Protein AF-A0A099GLM3-F1 (afdb_monomer_lite)

Radius of gyration: 13.74 Å; chains: 1; bounding box: 30×20×36 Å

Organism: NCBI:txid1545044

Secondary structure (DSSP, 8-state):
---THHHHHHHHHHHHHT--HHHHHH---HHHHHHTT-HHHHHHHHHHHHHHHHHHHTS--

Sequence (61 aa):
MAAGYCAAGMREWCRLRGFTSEDVRNGIPAEVMLATGCEQAAAVVRQAEKRAALEAGGAAE

Structure (mmCIF, N/CA/C/O backbone):
data_AF-A0A099GLM3-F1
#
_entry.id   AF-A0A099GLM3-F1
#
loop_
_atom_site.group_PDB
_atom_site.id
_atom_site.type_symbol
_atom_site.label_atom_id
_atom_site.label_alt_id
_atom_site.label_comp_id
_atom_site.label_asym_id
_atom_site.label_entity_id
_atom_site.label_seq_id
_atom_site.pdbx_PDB_ins_code
_atom_site.Cartn_x
_atom_site.Cartn_y
_atom_site.Cartn_z
_atom_site.occupancy
_atom_site.B_iso_or_equiv
_atom_site.auth_seq_id
_atom_site.auth_comp_id
_atom_site.auth_asym_id
_atom_site.auth_atom_id
_atom_site.pdbx_PDB_model_num
ATOM 1 N N . MET A 1 1 ? 21.709 3.921 9.543 1.00 36.47 1 MET A N 1
ATOM 2 C CA . MET A 1 1 ? 20.628 4.434 10.411 1.00 36.47 1 MET A CA 1
ATOM 3 C C . MET A 1 1 ? 19.303 4.130 9.723 1.00 36.47 1 MET A C 1
ATOM 5 O O . MET A 1 1 ? 18.912 4.863 8.827 1.00 36.47 1 MET A O 1
ATOM 9 N N . ALA A 1 2 ? 18.692 2.976 10.019 1.00 40.62 2 ALA A N 1
ATOM 10 C CA . ALA A 1 2 ? 17.408 2.599 9.427 1.00 40.62 2 ALA A CA 1
ATOM 11 C C . ALA A 1 2 ? 16.335 3.569 9.937 1.00 40.62 2 ALA A C 1
ATOM 13 O O . ALA A 1 2 ? 16.260 3.830 11.136 1.00 40.62 2 ALA A O 1
ATOM 14 N N . ALA A 1 3 ? 15.577 4.164 9.022 1.00 43.31 3 ALA A N 1
ATOM 15 C CA . ALA A 1 3 ? 14.652 5.251 9.299 1.00 43.31 3 ALA A CA 1
ATOM 16 C C . ALA A 1 3 ? 13.591 4.855 10.346 1.00 43.31 3 ALA A C 1
ATOM 18 O O . ALA A 1 3 ? 12.568 4.253 10.025 1.00 43.31 3 ALA A O 1
ATOM 19 N N . GLY A 1 4 ? 13.798 5.273 11.599 1.00 38.72 4 GLY A N 1
ATOM 20 C CA . GLY A 1 4 ? 12.815 5.184 12.690 1.00 38.72 4 GLY A CA 1
ATOM 21 C C . GLY A 1 4 ? 11.522 5.973 12.434 1.00 38.72 4 GLY A C 1
ATOM 22 O O . GLY A 1 4 ? 10.585 5.885 13.218 1.00 38.72 4 GLY A O 1
ATOM 23 N N . TYR A 1 5 ? 11.444 6.695 11.312 1.00 42.81 5 TYR A N 1
ATOM 24 C CA . TYR A 1 5 ? 10.264 7.432 10.867 1.00 42.81 5 TYR A CA 1
ATOM 25 C C . TYR A 1 5 ? 9.117 6.512 10.411 1.00 42.81 5 TYR A C 1
ATOM 27 O O . TYR A 1 5 ? 7.954 6.896 10.479 1.00 42.81 5 TYR A O 1
ATOM 35 N N . CYS A 1 6 ? 9.418 5.277 9.989 1.00 60.19 6 CYS A N 1
ATOM 36 C CA . CYS A 1 6 ? 8.383 4.348 9.530 1.00 60.19 6 CYS A CA 1
ATOM 37 C C . CYS A 1 6 ? 7.657 3.647 10.687 1.00 60.19 6 CYS A C 1
ATOM 39 O O . CYS A 1 6 ? 6.472 3.381 10.579 1.00 60.19 6 CYS A O 1
ATOM 41 N N . ALA A 1 7 ? 8.308 3.364 11.818 1.00 61.97 7 ALA A N 1
ATOM 42 C CA . ALA A 1 7 ? 7.742 2.429 12.795 1.00 61.97 7 ALA A CA 1
ATOM 43 C C . ALA A 1 7 ? 6.457 2.932 13.483 1.00 61.97 7 ALA A C 1
ATOM 45 O O . ALA A 1 7 ? 5.520 2.154 13.656 1.00 61.97 7 ALA A O 1
ATOM 46 N N . ALA A 1 8 ? 6.393 4.211 13.867 1.00 66.44 8 ALA A N 1
ATOM 47 C CA . ALA A 1 8 ? 5.223 4.768 14.552 1.00 66.44 8 ALA A CA 1
ATOM 48 C C . ALA A 1 8 ? 4.069 5.055 13.576 1.00 66.44 8 ALA A C 1
ATOM 50 O O . ALA A 1 8 ? 2.961 4.557 13.772 1.00 66.44 8 ALA A O 1
ATOM 51 N N . GLY A 1 9 ? 4.350 5.778 12.485 1.00 73.81 9 GLY A N 1
ATOM 52 C CA . GLY A 1 9 ? 3.344 6.120 11.474 1.00 7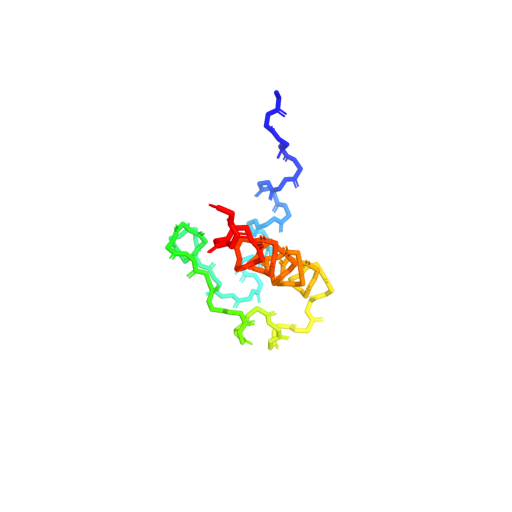3.81 9 GLY A CA 1
ATOM 53 C C . GLY A 1 9 ? 2.799 4.895 10.739 1.00 73.81 9 GLY A C 1
ATOM 54 O O . GLY A 1 9 ? 1.596 4.795 10.519 1.00 73.81 9 GLY A O 1
ATOM 55 N N . MET A 1 10 ? 3.650 3.909 10.437 1.00 76.44 10 MET A N 1
ATOM 56 C CA . MET 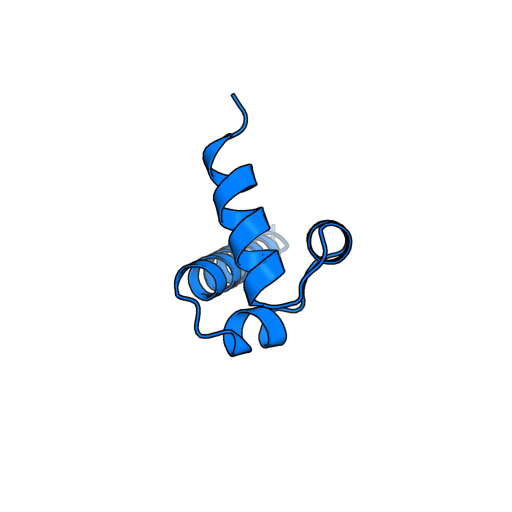A 1 10 ? 3.213 2.663 9.806 1.00 76.44 10 MET A CA 1
ATOM 57 C C . MET A 1 10 ? 2.393 1.801 10.762 1.00 76.44 10 MET A C 1
ATOM 59 O O . MET A 1 10 ? 1.410 1.215 10.324 1.00 76.44 10 MET A O 1
ATOM 63 N N . ARG A 1 11 ? 2.734 1.740 12.060 1.00 78.38 11 ARG A N 1
ATOM 64 C CA . ARG A 1 11 ? 1.912 1.015 13.047 1.00 78.38 11 ARG A CA 1
ATOM 65 C C . ARG A 1 11 ? 0.520 1.614 13.176 1.00 78.38 11 ARG A C 1
ATOM 67 O O . ARG A 1 11 ? -0.451 0.863 13.195 1.00 78.38 11 ARG A O 1
ATOM 74 N N . GLU A 1 12 ? 0.418 2.937 13.258 1.00 82.69 12 GLU A N 1
ATOM 75 C CA . GLU A 1 12 ? -0.880 3.608 13.323 1.00 82.69 12 GLU A CA 1
ATOM 76 C C . GLU A 1 12 ? -1.676 3.418 12.029 1.00 82.69 12 GLU A C 1
ATOM 78 O O . GLU A 1 12 ? -2.845 3.042 12.079 1.00 82.69 12 GLU A O 1
ATOM 83 N N . TRP A 1 13 ? -1.033 3.573 10.871 1.00 82.94 13 TRP A N 1
ATOM 84 C CA . TRP A 1 13 ? -1.660 3.311 9.578 1.00 82.94 13 TRP A CA 1
ATOM 85 C C . TRP A 1 13 ? -2.171 1.868 9.464 1.00 82.94 13 TRP A C 1
ATOM 87 O O . TRP A 1 13 ? -3.322 1.655 9.086 1.00 82.94 13 TRP A O 1
ATOM 97 N N . CYS A 1 14 ? -1.364 0.884 9.873 1.00 84.19 14 CYS A N 1
ATOM 98 C CA . CYS A 1 14 ? -1.764 -0.522 9.912 1.00 84.19 14 CYS A CA 1
ATOM 99 C C . CYS A 1 14 ? -2.985 -0.720 10.819 1.00 84.19 14 CYS A C 1
ATOM 101 O O . CYS A 1 14 ? -3.969 -1.319 10.395 1.00 84.19 14 CYS A O 1
ATOM 103 N N . ARG A 1 15 ? -2.984 -0.129 12.022 1.00 83.69 15 ARG A N 1
ATOM 104 C CA . ARG A 1 15 ? -4.123 -0.192 12.951 1.00 83.69 15 ARG A CA 1
ATOM 105 C C . ARG A 1 15 ? -5.400 0.398 12.350 1.00 83.69 15 ARG A C 1
ATOM 107 O O . ARG A 1 15 ? -6.463 -0.194 12.489 1.00 83.69 15 ARG A O 1
ATOM 114 N N . LEU A 1 16 ? -5.302 1.553 11.691 1.00 85.56 16 LEU A N 1
ATOM 115 C CA . LEU A 1 16 ? -6.445 2.250 11.088 1.00 85.56 16 LEU A CA 1
ATOM 116 C C . LEU A 1 16 ? -7.007 1.527 9.860 1.00 85.56 16 LEU A C 1
ATOM 118 O O . LEU A 1 16 ? -8.183 1.687 9.542 1.00 85.56 16 LEU A O 1
ATOM 122 N N . ARG A 1 17 ? -6.172 0.761 9.153 1.00 83.75 17 ARG A N 1
ATOM 123 C CA . ARG A 1 17 ? -6.543 0.060 7.917 1.00 83.75 17 ARG A CA 1
ATOM 124 C C . ARG A 1 17 ? -6.746 -1.445 8.092 1.00 83.75 17 ARG A C 1
ATOM 126 O O . ARG A 1 17 ? -7.106 -2.108 7.130 1.00 83.75 17 ARG A O 1
ATOM 133 N N . GLY A 1 18 ? -6.569 -1.962 9.307 1.00 86.19 18 GLY A N 1
ATOM 134 C CA . GLY A 1 18 ? -6.773 -3.374 9.630 1.00 86.19 18 GLY A CA 1
ATOM 135 C C . GLY A 1 18 ? -5.622 -4.292 9.215 1.00 86.19 18 GLY A C 1
ATOM 136 O O . GLY A 1 18 ? -5.827 -5.497 9.131 1.00 86.19 18 GLY A O 1
ATOM 137 N N . PHE A 1 19 ? -4.426 -3.752 8.971 1.00 87.06 19 PHE A N 1
ATOM 138 C CA . PHE A 1 19 ? -3.237 -4.558 8.698 1.00 87.06 19 PHE A CA 1
ATOM 139 C C . PHE A 1 19 ? -2.512 -4.923 9.986 1.00 87.06 19 PHE A C 1
ATOM 141 O O . PHE A 1 19 ? -2.418 -4.139 10.936 1.00 87.06 19 PHE A O 1
ATOM 148 N N . THR A 1 20 ? -1.934 -6.111 9.994 1.00 85.50 20 THR A N 1
ATOM 149 C CA . THR A 1 20 ? -1.033 -6.572 11.038 1.00 85.50 20 THR A CA 1
ATOM 150 C C . THR A 1 20 ? 0.419 -6.327 10.632 1.00 85.50 20 THR A C 1
ATOM 152 O O . THR A 1 20 ? 0.764 -6.113 9.470 1.00 85.50 20 THR A O 1
ATOM 155 N N . SER A 1 21 ? 1.326 -6.399 11.606 1.00 81.69 21 SER A N 1
ATOM 156 C CA . SER A 1 21 ? 2.766 -6.380 11.322 1.00 81.69 21 SER A CA 1
ATOM 157 C C . SER A 1 21 ? 3.249 -7.602 10.532 1.00 81.69 21 SER A C 1
ATOM 159 O O . SER A 1 21 ? 4.378 -7.599 10.044 1.00 81.69 21 SER A O 1
ATOM 161 N N . GLU A 1 22 ? 2.443 -8.664 10.490 1.00 85.44 22 GLU A N 1
ATOM 162 C CA . GLU A 1 22 ? 2.728 -9.871 9.721 1.00 85.44 22 GLU A CA 1
ATOM 163 C C . GLU A 1 22 ? 2.381 -9.664 8.244 1.00 85.44 22 GLU A C 1
ATOM 165 O O . GLU A 1 22 ? 3.212 -9.971 7.397 1.00 85.44 22 GLU A O 1
ATOM 170 N N . ASP A 1 23 ? 1.264 -8.996 7.934 1.00 87.62 23 ASP A N 1
ATOM 171 C CA . ASP A 1 23 ? 0.904 -8.608 6.558 1.00 87.62 23 ASP A CA 1
ATOM 172 C C . ASP A 1 23 ? 1.990 -7.744 5.910 1.00 87.62 23 ASP A C 1
ATOM 174 O O . ASP A 1 23 ? 2.375 -7.948 4.764 1.00 87.62 23 ASP A O 1
ATOM 178 N N . VAL A 1 24 ? 2.562 -6.807 6.669 1.00 84.12 24 VAL A N 1
ATOM 179 C CA . VAL A 1 24 ? 3.676 -5.973 6.191 1.00 84.12 24 VAL A CA 1
ATOM 180 C C . VAL A 1 24 ? 4.921 -6.808 5.879 1.00 84.12 24 VAL A C 1
ATOM 182 O O . VAL A 1 24 ? 5.637 -6.507 4.926 1.00 84.12 24 VAL A O 1
ATOM 185 N N . ARG A 1 25 ? 5.197 -7.844 6.680 1.00 84.06 25 ARG A N 1
ATOM 186 C CA . ARG A 1 25 ? 6.351 -8.735 6.484 1.00 84.06 25 ARG A CA 1
ATOM 187 C C . ARG A 1 25 ? 6.149 -9.698 5.318 1.00 84.06 25 ARG A C 1
ATOM 189 O O . ARG A 1 25 ? 7.101 -9.951 4.590 1.00 84.06 25 ARG A O 1
ATOM 196 N N . ASN A 1 26 ? 4.931 -10.202 5.152 1.00 87.00 26 ASN A N 1
ATOM 197 C CA . ASN A 1 26 ? 4.559 -11.116 4.074 1.00 87.00 26 ASN A CA 1
ATOM 198 C C . ASN A 1 26 ? 4.304 -10.387 2.747 1.00 87.00 26 ASN A C 1
ATOM 200 O O . ASN A 1 26 ? 4.326 -11.008 1.688 1.00 87.00 26 ASN A O 1
ATOM 204 N N . GLY A 1 27 ? 4.111 -9.070 2.806 1.00 86.50 27 GLY A N 1
ATOM 205 C CA . GLY A 1 27 ? 3.731 -8.240 1.677 1.00 86.50 27 GLY A CA 1
ATOM 206 C C . GLY A 1 27 ? 2.218 -8.047 1.628 1.00 86.50 27 GLY A C 1
ATOM 207 O O . GLY A 1 27 ? 1.440 -8.993 1.728 1.00 86.50 27 GLY A O 1
ATOM 208 N N . ILE A 1 28 ? 1.802 -6.795 1.445 1.00 88.06 28 ILE A N 1
ATOM 209 C CA . ILE A 1 28 ? 0.398 -6.429 1.253 1.00 88.06 28 ILE A CA 1
ATOM 210 C C . ILE A 1 28 ? 0.148 -6.324 -0.258 1.00 88.06 28 ILE A C 1
ATOM 212 O O . ILE A 1 28 ? 0.935 -5.662 -0.943 1.00 88.06 28 ILE A O 1
ATOM 216 N N . PRO A 1 29 ? -0.930 -6.920 -0.800 1.00 90.69 29 PRO A N 1
ATOM 217 C CA . PRO A 1 29 ? -1.255 -6.784 -2.215 1.00 90.69 29 PRO A CA 1
ATOM 218 C C . PRO A 1 29 ? -1.457 -5.317 -2.620 1.00 90.69 29 PRO A 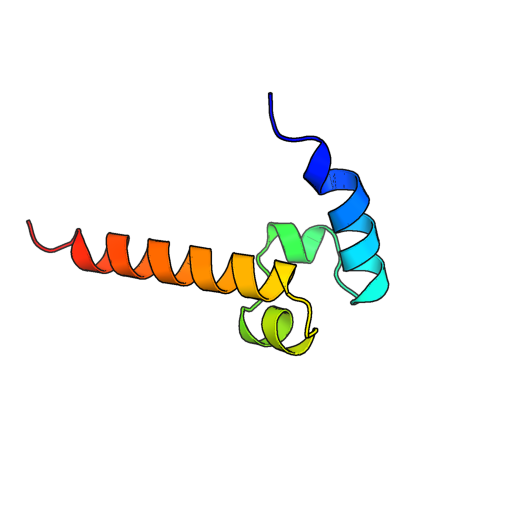C 1
ATOM 220 O O . PRO A 1 29 ? -2.085 -4.537 -1.898 1.00 90.69 29 PRO A O 1
ATOM 223 N N . ALA A 1 30 ? -0.967 -4.943 -3.804 1.00 89.62 30 ALA A N 1
ATOM 224 C CA . ALA A 1 30 ? -1.030 -3.563 -4.290 1.00 89.62 30 ALA A CA 1
ATOM 225 C C . ALA A 1 30 ? -2.474 -3.039 -4.405 1.00 89.62 30 ALA A C 1
ATOM 227 O O . ALA A 1 30 ? -2.737 -1.895 -4.042 1.00 89.62 30 ALA A O 1
ATOM 228 N N . GLU A 1 31 ? -3.423 -3.881 -4.829 1.00 91.81 31 GLU A N 1
ATOM 229 C CA . GLU A 1 31 ? -4.850 -3.528 -4.897 1.00 91.81 31 GLU A CA 1
ATOM 230 C C . GLU A 1 31 ? -5.410 -3.117 -3.528 1.00 91.81 31 GLU A C 1
ATOM 232 O O . GLU A 1 31 ? -6.130 -2.126 -3.414 1.00 91.81 31 GLU A O 1
ATOM 237 N N . VAL A 1 32 ? -4.998 -3.821 -2.472 1.00 89.81 32 VAL A N 1
ATOM 238 C CA . VAL A 1 32 ? -5.435 -3.576 -1.098 1.00 89.81 32 VAL A CA 1
ATOM 239 C C . VAL A 1 32 ? -4.822 -2.272 -0.587 1.00 89.81 32 VAL A C 1
ATOM 241 O O . VAL A 1 32 ? -5.507 -1.468 0.043 1.00 89.81 32 VAL A O 1
ATOM 244 N N . MET A 1 33 ? -3.553 -2.006 -0.918 1.00 88.62 33 MET A N 1
ATOM 245 C CA . MET A 1 33 ? -2.890 -0.738 -0.597 1.00 88.62 33 MET A CA 1
ATOM 246 C C . MET A 1 33 ? -3.561 0.455 -1.289 1.00 88.62 33 MET A C 1
ATOM 248 O O . MET A 1 33 ? -3.788 1.483 -0.646 1.00 88.62 33 MET A O 1
ATOM 252 N N . LEU A 1 34 ? -3.919 0.323 -2.568 1.00 89.69 34 LEU A N 1
ATOM 253 C CA . LEU A 1 34 ? -4.594 1.371 -3.339 1.00 89.69 34 LEU A CA 1
ATOM 254 C C . LEU A 1 34 ? -6.029 1.610 -2.850 1.00 89.69 34 LEU A C 1
ATOM 256 O O . LEU A 1 34 ? -6.444 2.764 -2.730 1.00 89.69 34 LEU A O 1
ATOM 260 N N . ALA A 1 35 ? -6.752 0.550 -2.478 1.00 90.19 35 ALA A N 1
ATOM 261 C CA . ALA A 1 35 ? -8.105 0.639 -1.930 1.00 90.19 35 ALA A CA 1
ATOM 262 C C . ALA A 1 35 ? -8.178 1.448 -0.621 1.00 90.19 35 ALA A C 1
ATOM 264 O O . ALA A 1 35 ? -9.232 1.985 -0.284 1.00 90.19 35 ALA A O 1
ATOM 265 N N . THR A 1 36 ? -7.062 1.604 0.105 1.00 85.75 36 THR A N 1
ATOM 266 C CA . THR A 1 36 ? -7.028 2.464 1.301 1.00 85.75 36 THR A CA 1
ATOM 267 C C . THR A 1 36 ? -7.239 3.952 0.995 1.00 85.75 36 THR A C 1
ATOM 269 O O . THR A 1 36 ? -7.547 4.718 1.913 1.00 85.75 36 THR A O 1
ATOM 272 N N . GLY A 1 37 ? -7.030 4.387 -0.255 1.00 85.25 37 GLY A N 1
ATOM 273 C CA . GLY A 1 37 ? -7.040 5.803 -0.639 1.00 85.25 37 GLY A CA 1
ATOM 274 C C . GLY A 1 37 ? -5.920 6.629 0.010 1.00 85.25 37 GLY A C 1
ATOM 275 O O . GLY A 1 37 ? -5.985 7.854 0.028 1.00 85.25 37 GLY A O 1
ATOM 276 N N . CYS A 1 38 ? -4.907 5.983 0.593 1.00 85.06 38 CYS A N 1
ATOM 277 C CA . CYS A 1 38 ? -3.785 6.654 1.237 1.00 85.06 38 CYS A CA 1
ATOM 278 C C . CYS A 1 38 ? -2.722 7.044 0.202 1.00 85.06 38 CYS A C 1
ATOM 280 O O . CYS A 1 38 ? -2.149 6.177 -0.459 1.00 85.06 38 CYS A O 1
ATOM 282 N N . GLU A 1 39 ? -2.391 8.334 0.115 1.00 86.88 39 GLU A N 1
ATOM 283 C CA . GLU A 1 39 ? -1.358 8.828 -0.807 1.00 86.88 39 GLU A CA 1
ATOM 284 C C . GLU A 1 39 ? 0.007 8.169 -0.578 1.00 86.88 39 GLU A C 1
ATOM 286 O O . GLU A 1 39 ? 0.704 7.832 -1.533 1.00 86.88 39 GLU A O 1
ATOM 291 N N . GLN A 1 40 ? 0.373 7.910 0.682 1.00 83.50 40 GLN A N 1
ATOM 292 C CA . GLN A 1 40 ? 1.632 7.236 1.006 1.00 83.50 40 GLN A CA 1
ATOM 293 C C . GLN A 1 40 ? 1.634 5.782 0.518 1.00 83.50 40 GLN A C 1
ATOM 295 O O . GLN A 1 40 ? 2.635 5.325 -0.029 1.00 83.50 40 GLN A O 1
ATOM 300 N N . ALA A 1 41 ? 0.513 5.068 0.656 1.00 85.44 41 ALA A N 1
ATOM 301 C CA . ALA A 1 41 ? 0.380 3.703 0.155 1.00 85.44 41 ALA A CA 1
ATOM 302 C C . ALA A 1 41 ? 0.471 3.666 -1.380 1.00 85.44 41 ALA A C 1
ATOM 304 O O . ALA A 1 41 ? 1.202 2.848 -1.935 1.00 85.44 41 ALA A O 1
ATOM 305 N N . ALA A 1 42 ? -0.181 4.612 -2.063 1.00 88.19 42 ALA A N 1
ATOM 306 C CA . ALA A 1 42 ? -0.081 4.755 -3.513 1.00 88.19 42 ALA A CA 1
ATOM 307 C C . ALA A 1 42 ? 1.351 5.083 -3.975 1.00 88.19 42 ALA A C 1
ATOM 309 O O . ALA A 1 42 ? 1.813 4.540 -4.978 1.00 88.19 42 ALA A O 1
ATOM 310 N N . ALA A 1 43 ? 2.085 5.925 -3.241 1.00 87.81 43 ALA A N 1
ATOM 311 C CA . ALA A 1 43 ? 3.484 6.227 -3.539 1.00 87.81 43 ALA A CA 1
ATOM 312 C C . ALA A 1 43 ? 4.391 4.990 -3.401 1.00 87.81 43 ALA A C 1
ATOM 314 O O . ALA A 1 43 ? 5.274 4.785 -4.235 1.00 87.81 43 ALA A O 1
ATOM 315 N N . VAL A 1 44 ? 4.151 4.143 -2.390 1.00 87.44 44 VAL A N 1
ATOM 316 C CA . VAL A 1 44 ? 4.870 2.869 -2.218 1.00 87.44 44 VAL A CA 1
ATOM 317 C C . VAL A 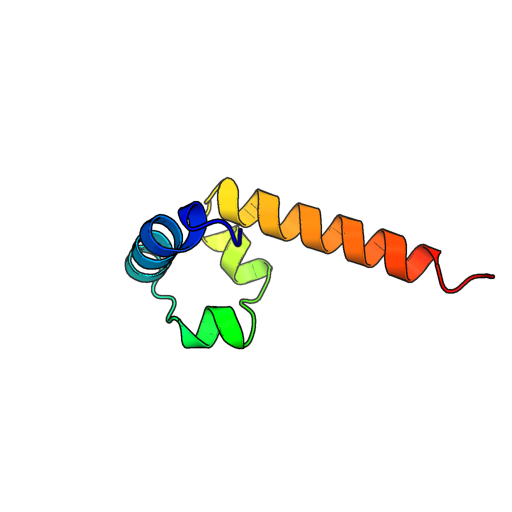1 44 ? 4.605 1.928 -3.393 1.00 87.44 44 VAL A C 1
ATOM 319 O O . VAL A 1 44 ? 5.563 1.397 -3.954 1.00 87.44 44 VAL A O 1
ATOM 322 N N . VAL A 1 45 ? 3.341 1.774 -3.807 1.00 90.38 45 VAL A N 1
ATOM 323 C CA . VAL A 1 45 ? 2.971 0.943 -4.967 1.00 90.38 45 VAL A CA 1
ATOM 324 C C . VAL A 1 45 ? 3.663 1.443 -6.239 1.00 90.38 45 VAL A C 1
ATOM 326 O O . VAL A 1 45 ? 4.371 0.672 -6.880 1.00 90.38 45 VAL A O 1
ATOM 329 N N . ARG A 1 46 ? 3.596 2.748 -6.539 1.00 91.56 46 ARG A N 1
ATOM 330 C CA . ARG A 1 46 ? 4.265 3.336 -7.717 1.00 91.56 46 ARG A CA 1
ATOM 331 C C . ARG A 1 46 ? 5.777 3.124 -7.714 1.00 91.56 46 ARG A C 1
ATOM 333 O O . ARG A 1 46 ? 6.385 2.888 -8.757 1.00 91.56 46 ARG A O 1
ATOM 340 N N . GLN A 1 47 ? 6.408 3.227 -6.546 1.00 89.19 47 GLN A N 1
ATOM 341 C CA . GLN A 1 47 ? 7.843 2.990 -6.424 1.00 89.19 47 GLN A CA 1
ATOM 342 C C . GLN A 1 47 ? 8.194 1.514 -6.649 1.00 89.19 47 GLN A C 1
ATOM 344 O O . GLN A 1 47 ? 9.236 1.227 -7.241 1.00 89.19 47 GLN A O 1
ATOM 349 N N . ALA A 1 48 ? 7.346 0.585 -6.197 1.00 88.75 48 ALA A N 1
ATOM 350 C CA . ALA A 1 48 ? 7.506 -0.840 -6.467 1.00 88.75 48 ALA A CA 1
ATOM 351 C C . ALA A 1 48 ? 7.350 -1.148 -7.966 1.00 88.75 48 ALA A C 1
ATOM 353 O O . ALA A 1 48 ? 8.208 -1.822 -8.529 1.00 88.75 48 ALA A O 1
ATOM 354 N N . GLU A 1 49 ? 6.345 -0.574 -8.633 1.00 89.69 49 GLU A N 1
ATOM 355 C CA . GLU A 1 49 ? 6.158 -0.696 -10.088 1.00 89.69 49 GLU A CA 1
ATOM 356 C C . GLU A 1 49 ? 7.369 -0.171 -10.866 1.00 89.69 49 GLU A C 1
ATOM 358 O O . GLU A 1 49 ? 7.874 -0.839 -11.766 1.00 89.69 49 GLU A O 1
ATOM 363 N N . LYS A 1 50 ? 7.900 0.997 -10.479 1.00 91.19 50 LYS A N 1
ATOM 364 C CA . LYS A 1 50 ? 9.106 1.563 -11.099 1.00 91.19 50 LYS A CA 1
ATOM 365 C C . LYS A 1 50 ? 10.307 0.626 -10.970 1.00 91.19 50 LYS A C 1
ATOM 367 O O . LYS A 1 50 ? 11.078 0.500 -11.915 1.00 91.19 50 LYS A O 1
ATOM 372 N N . ARG A 1 51 ? 10.485 -0.016 -9.811 1.00 88.56 51 ARG A N 1
ATOM 373 C CA . ARG A 1 51 ? 11.560 -0.999 -9.602 1.00 88.56 51 ARG A CA 1
ATOM 374 C C . ARG A 1 51 ? 11.356 -2.234 -10.471 1.00 88.56 51 ARG A C 1
ATOM 376 O O . ARG A 1 51 ? 12.279 -2.596 -11.185 1.00 88.56 51 ARG A O 1
ATOM 383 N N . ALA A 1 52 ? 10.149 -2.796 -10.484 1.00 87.75 52 ALA A N 1
ATOM 384 C CA . ALA A 1 52 ? 9.823 -3.952 -11.314 1.00 87.75 52 ALA A CA 1
ATOM 385 C C . ALA A 1 52 ? 10.065 -3.676 -12.808 1.00 87.75 52 ALA A C 1
ATOM 387 O O . ALA A 1 52 ? 10.606 -4.523 -13.510 1.00 87.75 52 ALA A O 1
ATOM 388 N N . ALA A 1 53 ? 9.737 -2.472 -13.288 1.00 84.75 53 ALA A N 1
ATOM 389 C CA . ALA A 1 53 ? 10.014 -2.060 -14.663 1.00 84.75 53 ALA A CA 1
ATOM 390 C C . ALA A 1 53 ? 11.520 -1.972 -14.969 1.00 84.75 53 ALA A C 1
ATOM 392 O O . ALA A 1 53 ? 11.948 -2.356 -16.056 1.00 84.75 53 ALA A O 1
ATOM 393 N N . LEU A 1 54 ? 12.330 -1.494 -14.018 1.00 87.00 54 LEU A N 1
ATOM 394 C CA . LEU A 1 54 ? 13.790 -1.463 -14.157 1.00 87.00 54 LEU A CA 1
ATOM 395 C C . LEU A 1 54 ? 14.389 -2.876 -14.156 1.00 87.00 54 LEU A C 1
ATOM 397 O O . LEU A 1 54 ? 15.287 -3.148 -14.944 1.00 87.00 54 LEU A O 1
ATOM 401 N N . GLU A 1 55 ? 13.879 -3.780 -13.318 1.00 81.06 55 GLU A N 1
ATOM 402 C CA . GLU A 1 55 ? 14.337 -5.175 -13.264 1.00 81.06 55 GLU A CA 1
ATOM 403 C C . GLU A 1 55 ? 13.923 -5.966 -14.512 1.00 81.06 55 GLU A C 1
ATOM 405 O O . GLU A 1 55 ? 14.723 -6.723 -15.055 1.00 81.06 55 GLU A O 1
ATOM 410 N N . ALA A 1 56 ? 12.717 -5.732 -15.035 1.00 72.38 56 ALA A N 1
ATOM 411 C CA . ALA A 1 56 ? 12.269 -6.311 -16.300 1.00 72.38 56 ALA A CA 1
ATOM 412 C C . ALA A 1 56 ? 13.054 -5.769 -17.510 1.00 72.38 56 ALA A C 1
ATOM 414 O O . ALA A 1 56 ? 13.263 -6.492 -18.481 1.00 72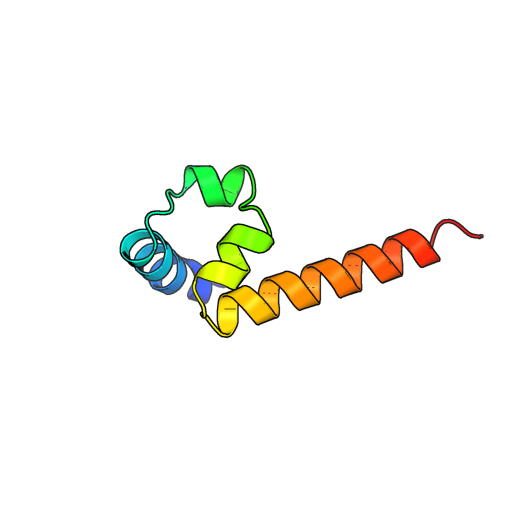.38 56 ALA A O 1
ATOM 415 N N . GLY A 1 57 ? 13.511 -4.514 -17.448 1.00 60.75 57 GLY A N 1
ATOM 416 C CA . GLY A 1 57 ? 14.382 -3.906 -18.457 1.00 60.75 57 GLY A CA 1
ATOM 417 C C . GLY A 1 57 ? 15.861 -4.297 -18.342 1.00 60.75 57 GLY A C 1
ATOM 418 O O . GLY A 1 57 ? 16.606 -4.076 -19.289 1.00 60.75 57 GLY A O 1
ATOM 419 N N . GLY A 1 58 ? 16.284 -4.879 -17.214 1.00 52.38 58 GLY A N 1
ATOM 420 C CA . GLY A 1 58 ? 17.660 -5.323 -16.953 1.00 52.38 58 GLY A CA 1
ATOM 421 C C . GLY A 1 58 ? 17.938 -6.796 -17.276 1.00 52.38 58 GLY A C 1
ATOM 422 O O . GLY A 1 58 ? 19.058 -7.253 -17.085 1.00 52.38 58 GLY A O 1
ATOM 423 N N . ALA A 1 59 ? 16.945 -7.547 -17.764 1.00 48.88 59 ALA A N 1
ATOM 424 C CA . ALA A 1 59 ? 17.094 -8.934 -18.227 1.00 48.88 59 ALA A CA 1
ATOM 425 C C . ALA A 1 59 ? 17.361 -9.036 -19.745 1.00 48.88 59 ALA A C 1
ATOM 427 O O . ALA A 1 59 ? 17.059 -10.054 -20.369 1.00 48.88 59 ALA A O 1
ATOM 428 N N . ALA A 1 60 ? 17.881 -7.964 -20.344 1.00 49.22 60 ALA A N 1
ATOM 429 C CA . ALA A 1 60 ? 18.224 -7.882 -21.757 1.00 49.22 60 ALA A CA 1
ATOM 430 C C . ALA A 1 60 ? 19.641 -7.320 -21.945 1.00 49.22 60 ALA A C 1
ATOM 432 O O . ALA A 1 60 ? 19.817 -6.368 -22.696 1.00 49.22 60 ALA A O 1
ATOM 433 N N . GLU A 1 61 ? 20.634 -7.897 -21.265 1.00 40.03 61 GLU A N 1
ATOM 434 C CA . GLU A 1 61 ? 22.055 -7.797 -21.640 1.00 40.03 61 GLU A CA 1
ATOM 435 C C . GLU A 1 61 ? 22.758 -9.142 -21.429 1.00 40.03 61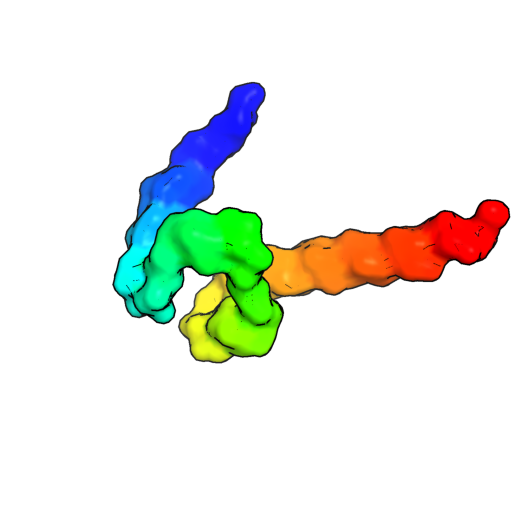 GLU A C 1
ATOM 437 O O . GLU A 1 61 ? 22.556 -9.758 -20.355 1.00 40.03 61 GLU A O 1
#

Foldseek 3Di:
DPDPVCPPVVVVVCVVLVHDPVCVVVDPDLVSLVVVVDPVSVVVSVVVVVVVVVVVVVVPD

pLDDT: mean 78.11, std 16.05, range [36.47, 91.81]